Protein AF-A0A6A8SJU4-F1 (afdb_monomer)

Organism: NCBI:txid154288

Foldseek 3Di:
DDDPVLVVVLVVLLVVLVVLLVVLQVVLVVDPDPVSSVVSNVSSVVSVVSNVVSVVVVVD

Structure (mmCIF, N/CA/C/O backbone):
data_AF-A0A6A8SJU4-F1
#
_entry.id   AF-A0A6A8SJU4-F1
#
loop_
_atom_site.group_PDB
_atom_site.id
_atom_site.type_symbol
_atom_site.label_atom_id
_atom_site.label_alt_id
_atom_site.label_comp_id
_atom_site.label_asym_id
_atom_site.label_entity_id
_atom_site.label_seq_id
_atom_site.pdbx_PDB_ins_code
_atom_site.Cartn_x
_atom_site.Cartn_y
_atom_site.Cartn_z
_atom_site.occupancy
_atom_site.B_iso_or_equiv
_atom_site.auth_seq_id
_atom_site.auth_comp_id
_atom_site.auth_asym_id
_atom_site.auth_atom_id
_atom_site.pdbx_PDB_model_num
ATOM 1 N N . MET A 1 1 ? 10.670 3.209 -24.212 1.00 73.62 1 MET A N 1
ATOM 2 C CA . MET A 1 1 ? 10.850 1.885 -23.579 1.00 73.62 1 MET A CA 1
ATOM 3 C C . MET A 1 1 ? 11.732 2.083 -22.358 1.00 73.62 1 MET A C 1
ATOM 5 O O . MET A 1 1 ? 12.804 2.656 -22.516 1.00 73.62 1 MET A O 1
ATOM 9 N N . MET A 1 2 ? 11.266 1.700 -21.169 1.00 87.44 2 MET A N 1
ATOM 10 C CA . MET A 1 2 ? 12.073 1.767 -19.944 1.00 87.44 2 MET A CA 1
ATOM 11 C C . MET A 1 2 ? 13.219 0.757 -19.986 1.00 87.44 2 MET A C 1
ATOM 13 O O . MET A 1 2 ? 13.098 -0.315 -20.583 1.00 87.44 2 MET A O 1
ATOM 17 N N . SER A 1 3 ? 14.324 1.087 -19.330 1.00 94.69 3 SER A N 1
ATOM 18 C CA . SER A 1 3 ? 15.422 0.154 -19.105 1.00 94.69 3 SER A CA 1
ATOM 19 C C . SER A 1 3 ? 15.025 -0.950 -18.112 1.00 94.69 3 SER A C 1
ATOM 21 O O . SER A 1 3 ? 14.134 -0.756 -17.279 1.00 94.69 3 SER A O 1
ATOM 23 N N . PRO A 1 4 ? 15.732 -2.096 -18.111 1.00 94.50 4 PRO A N 1
ATOM 24 C CA . PRO A 1 4 ? 15.487 -3.160 -17.137 1.00 94.50 4 PRO A CA 1
ATOM 25 C C . PRO A 1 4 ? 15.591 -2.701 -15.674 1.00 94.50 4 PRO A C 1
ATOM 27 O O . PRO A 1 4 ? 14.865 -3.200 -14.821 1.00 94.50 4 PRO A O 1
ATOM 30 N N . LYS A 1 5 ? 16.474 -1.735 -15.376 1.00 94.81 5 LYS A N 1
ATOM 31 C CA . LYS A 1 5 ? 16.632 -1.186 -14.020 1.00 94.81 5 LYS A CA 1
ATOM 32 C C . LYS A 1 5 ? 15.446 -0.315 -13.615 1.00 94.81 5 LYS A C 1
ATOM 34 O O . LYS A 1 5 ? 14.971 -0.433 -12.494 1.00 94.81 5 LYS A O 1
ATOM 39 N N . GLU A 1 6 ? 14.957 0.533 -14.517 1.00 95.31 6 GLU A N 1
ATOM 40 C CA . GLU A 1 6 ? 13.765 1.354 -14.265 1.00 95.31 6 GLU A CA 1
ATOM 41 C C . GLU A 1 6 ? 12.528 0.477 -14.052 1.00 95.31 6 GLU A C 1
ATOM 43 O O . GLU A 1 6 ? 11.766 0.719 -13.118 1.00 95.31 6 GLU A O 1
ATOM 48 N N . LEU A 1 7 ? 12.379 -0.591 -14.843 1.00 95.69 7 LEU A N 1
ATOM 49 C CA . LEU A 1 7 ? 11.302 -1.562 -14.659 1.00 95.69 7 LEU A CA 1
ATOM 50 C C . LEU A 1 7 ? 11.380 -2.250 -13.287 1.00 95.69 7 LEU A C 1
ATOM 52 O O . LEU A 1 7 ? 10.356 -2.374 -12.617 1.00 95.69 7 LEU A O 1
ATOM 56 N N . LEU A 1 8 ? 12.581 -2.653 -12.853 1.00 96.69 8 LEU A N 1
ATOM 57 C CA . LEU A 1 8 ? 12.797 -3.246 -11.529 1.00 96.69 8 LEU A CA 1
ATOM 58 C C . LEU A 1 8 ? 12.399 -2.275 -10.408 1.00 96.69 8 LEU A C 1
ATOM 60 O O . LEU A 1 8 ? 11.640 -2.650 -9.521 1.00 96.69 8 LEU A O 1
ATOM 64 N N . TYR A 1 9 ? 12.828 -1.010 -10.480 1.00 96.75 9 TYR A N 1
ATOM 65 C CA . TYR A 1 9 ? 12.464 -0.014 -9.467 1.00 96.75 9 TYR A CA 1
ATOM 66 C C . TYR A 1 9 ? 10.956 0.255 -9.405 1.00 96.75 9 TYR A C 1
ATOM 68 O O . TYR A 1 9 ? 10.419 0.451 -8.315 1.00 96.75 9 TYR A O 1
ATOM 76 N N . ILE A 1 10 ? 10.257 0.241 -10.545 1.00 96.81 10 ILE A N 1
ATOM 77 C CA . ILE A 1 10 ? 8.794 0.380 -10.567 1.00 96.81 10 ILE A CA 1
ATOM 78 C C . ILE A 1 10 ? 8.124 -0.846 -9.941 1.00 96.81 10 ILE A C 1
ATOM 80 O O . ILE A 1 10 ? 7.206 -0.686 -9.140 1.00 96.81 10 ILE A O 1
ATOM 84 N N . GLN A 1 11 ? 8.585 -2.059 -10.257 1.00 96.44 11 GLN A N 1
ATOM 85 C CA . GLN A 1 11 ? 8.060 -3.287 -9.650 1.00 96.44 11 GLN A CA 1
ATOM 86 C C . GLN A 1 11 ? 8.255 -3.299 -8.128 1.00 96.44 11 GLN A C 1
ATOM 88 O O . GLN A 1 11 ? 7.310 -3.605 -7.397 1.00 96.44 11 GLN A O 1
ATOM 93 N N . ASP A 1 12 ? 9.431 -2.892 -7.651 1.00 98.00 12 ASP A N 1
ATOM 94 C CA . ASP A 1 12 ? 9.718 -2.773 -6.220 1.00 98.00 12 ASP A CA 1
ATOM 95 C C . ASP A 1 12 ? 8.794 -1.740 -5.552 1.00 98.00 12 ASP A C 1
ATOM 97 O O . ASP A 1 12 ? 8.190 -2.012 -4.511 1.00 98.00 12 ASP A O 1
ATOM 101 N N . ALA A 1 13 ? 8.620 -0.565 -6.169 1.00 97.75 13 ALA A N 1
ATOM 102 C C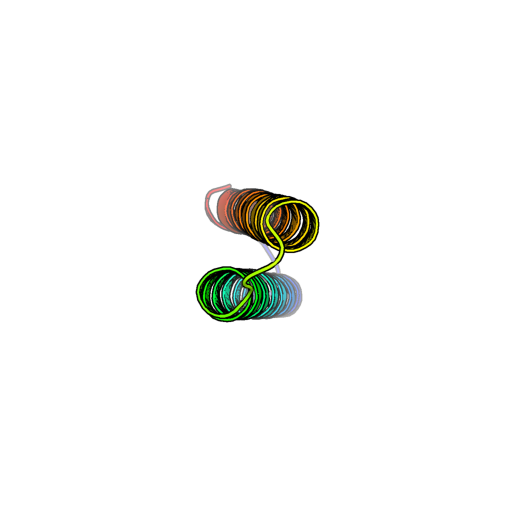A . ALA A 1 13 ? 7.735 0.481 -5.660 1.00 97.75 13 ALA A CA 1
ATOM 103 C C . ALA A 1 13 ? 6.266 0.025 -5.592 1.00 97.75 13 ALA A C 1
ATOM 105 O O . ALA A 1 13 ? 5.590 0.277 -4.590 1.00 97.75 13 ALA A O 1
ATOM 106 N N . LEU A 1 14 ? 5.788 -0.691 -6.614 1.00 98.38 14 LEU A N 1
ATOM 107 C CA . LEU A 1 14 ? 4.451 -1.293 -6.636 1.00 98.38 14 LEU A CA 1
ATOM 108 C C . LEU A 1 14 ? 4.279 -2.313 -5.505 1.00 98.38 14 LEU A C 1
ATOM 110 O O . LEU A 1 14 ? 3.286 -2.258 -4.774 1.00 98.38 14 LEU A O 1
ATOM 114 N N . GLY A 1 15 ? 5.258 -3.202 -5.315 1.00 98.00 15 GLY A N 1
ATOM 115 C CA . GLY A 1 15 ? 5.247 -4.187 -4.233 1.00 98.00 15 GLY A CA 1
ATOM 116 C C . GLY A 1 15 ? 5.201 -3.535 -2.849 1.00 98.00 15 GLY A C 1
ATOM 117 O O . GLY A 1 15 ? 4.396 -3.929 -2.000 1.00 98.00 15 GLY A O 1
ATOM 118 N N . HIS A 1 16 ? 6.002 -2.491 -2.625 1.00 98.25 16 HIS A N 1
ATOM 119 C CA . HIS A 1 16 ? 6.007 -1.742 -1.366 1.00 98.25 16 HIS A CA 1
ATOM 120 C C . HIS A 1 16 ? 4.685 -1.012 -1.103 1.00 98.25 16 HIS A C 1
ATOM 122 O O . HIS A 1 16 ? 4.155 -1.101 0.009 1.00 98.25 16 HIS A O 1
ATOM 128 N N . ALA A 1 17 ? 4.131 -0.325 -2.107 1.00 98.38 17 ALA A N 1
ATOM 129 C CA . ALA A 1 17 ? 2.863 0.390 -1.972 1.00 98.38 17 ALA A CA 1
ATOM 130 C C . ALA A 1 17 ? 1.710 -0.575 -1.648 1.00 98.38 17 ALA A C 1
ATOM 132 O O . ALA A 1 17 ? 0.958 -0.344 -0.698 1.00 98.38 17 ALA A O 1
ATOM 133 N N . GLN A 1 18 ? 1.628 -1.706 -2.358 1.00 98.50 18 GLN A N 1
ATOM 134 C CA . GLN A 1 18 ? 0.622 -2.740 -2.105 1.00 98.50 18 GLN A CA 1
ATOM 135 C C . GLN A 1 18 ? 0.777 -3.369 -0.711 1.00 98.50 18 GLN A C 1
ATOM 137 O O . GLN A 1 18 ? -0.210 -3.568 0.005 1.00 98.50 18 GLN A O 1
ATOM 142 N N . HIS A 1 19 ? 2.012 -3.672 -0.297 1.00 98.62 19 HIS A N 1
ATOM 143 C CA . HIS A 1 19 ? 2.276 -4.232 1.027 1.00 98.62 19 HIS A CA 1
ATOM 144 C C . HIS A 1 19 ? 1.849 -3.270 2.141 1.00 98.62 19 HIS A C 1
ATOM 146 O O . HIS A 1 19 ? 1.174 -3.680 3.090 1.00 98.62 19 HIS A O 1
ATOM 152 N N . MET A 1 20 ? 2.209 -1.990 2.015 1.00 98.50 20 MET A N 1
ATOM 153 C CA . MET A 1 20 ? 1.855 -0.969 2.997 1.00 98.50 20 MET A CA 1
ATOM 154 C C . MET A 1 20 ? 0.342 -0.738 3.048 1.00 98.50 20 MET A C 1
ATOM 156 O O . MET A 1 20 ? -0.220 -0.690 4.140 1.00 98.50 20 MET A O 1
ATOM 160 N N . GLU A 1 21 ? -0.339 -0.667 1.897 1.00 98.69 21 GLU A N 1
ATOM 161 C CA . GLU A 1 21 ? -1.804 -0.583 1.846 1.00 98.69 21 GLU A CA 1
ATOM 162 C C . GLU A 1 21 ? -2.446 -1.732 2.636 1.00 98.69 21 GLU A C 1
ATOM 164 O O . GLU A 1 21 ? -3.279 -1.494 3.516 1.00 98.69 21 GLU A O 1
ATOM 169 N N . LYS A 1 22 ? -2.023 -2.976 2.366 1.00 98.69 22 LYS A N 1
ATOM 170 C CA . LYS A 1 22 ? -2.531 -4.166 3.057 1.00 98.69 22 LYS A CA 1
ATOM 171 C C . LYS A 1 22 ? -2.305 -4.075 4.566 1.00 98.69 22 LYS A C 1
ATOM 173 O O . LYS A 1 22 ? -3.238 -4.314 5.331 1.00 98.69 22 LYS A O 1
ATOM 178 N N . LYS A 1 23 ? -1.104 -3.680 4.999 1.00 98.69 23 LYS A N 1
ATOM 179 C CA . LYS A 1 23 ? -0.775 -3.531 6.424 1.00 98.69 23 LYS A CA 1
ATOM 180 C C . LYS A 1 23 ? -1.603 -2.452 7.109 1.00 98.69 23 LYS A C 1
ATOM 182 O O . LYS A 1 23 ? -2.075 -2.672 8.222 1.00 98.69 23 LYS A O 1
ATOM 187 N N . CYS A 1 24 ? -1.834 -1.323 6.446 1.00 98.62 24 CYS A N 1
ATOM 188 C CA . CYS A 1 24 ? -2.709 -0.282 6.970 1.00 98.62 24 CYS A CA 1
ATOM 189 C C . CYS A 1 24 ? -4.155 -0.782 7.096 1.00 98.62 24 CYS A C 1
ATOM 191 O O . CYS A 1 24 ? -4.751 -0.611 8.154 1.00 98.62 24 CYS A O 1
ATOM 193 N N . ARG A 1 25 ? -4.707 -1.467 6.085 1.00 98.44 25 ARG A N 1
ATOM 194 C CA . ARG A 1 25 ? -6.067 -2.037 6.170 1.00 98.44 25 ARG A CA 1
ATOM 195 C C . ARG A 1 25 ? -6.198 -3.074 7.292 1.00 98.44 25 ARG A C 1
ATOM 197 O O . ARG A 1 25 ? -7.164 -3.030 8.050 1.00 98.44 25 ARG A O 1
ATOM 204 N N . GLU A 1 26 ? -5.217 -3.967 7.431 1.00 98.69 26 GLU A N 1
ATOM 205 C CA . GLU A 1 26 ? -5.152 -4.942 8.531 1.00 98.69 26 GLU A CA 1
ATOM 206 C C . GLU A 1 26 ? -5.123 -4.237 9.896 1.00 98.69 26 GLU A C 1
ATOM 208 O O . GLU A 1 26 ? -5.891 -4.595 10.787 1.00 98.69 26 GLU A O 1
ATOM 213 N N . CYS A 1 27 ? -4.290 -3.204 10.046 1.00 98.31 27 CYS A N 1
ATOM 214 C CA . CYS A 1 27 ? -4.187 -2.419 11.275 1.00 98.31 27 CYS A CA 1
ATOM 215 C C . CYS A 1 27 ? -5.501 -1.688 11.598 1.00 98.31 27 CYS A C 1
ATOM 217 O O . CYS A 1 27 ? -6.023 -1.832 12.699 1.00 98.31 27 CYS A O 1
ATOM 219 N N . ALA A 1 28 ? -6.094 -0.988 10.626 1.00 98.31 28 ALA A N 1
ATOM 220 C CA . ALA A 1 28 ? -7.375 -0.298 10.785 1.00 98.31 28 ALA A CA 1
ATOM 221 C C . ALA A 1 28 ? -8.498 -1.239 11.257 1.00 98.31 28 ALA A C 1
ATOM 223 O O . ALA A 1 28 ? -9.321 -0.845 12.080 1.00 98.31 28 ALA A O 1
ATOM 224 N N . SER A 1 29 ? -8.503 -2.498 10.800 1.00 97.94 29 SER A N 1
ATOM 225 C CA . SER A 1 29 ? -9.486 -3.502 11.236 1.00 97.94 29 SER A CA 1
ATOM 226 C C . SER A 1 29 ? -9.343 -3.940 12.701 1.00 97.94 29 SER A C 1
ATOM 228 O O . SER A 1 29 ? -10.290 -4.476 13.270 1.00 97.94 29 SER A O 1
ATOM 230 N N . GLN A 1 30 ? -8.178 -3.706 13.310 1.00 98.25 30 GLN A N 1
ATOM 231 C CA . GLN A 1 30 ? -7.855 -4.091 14.689 1.00 98.25 30 GLN A CA 1
ATOM 232 C C . GLN A 1 30 ? -7.908 -2.904 15.664 1.00 98.25 30 GLN A C 1
ATOM 234 O O . GLN A 1 30 ? -7.805 -3.096 16.875 1.00 98.25 30 GLN A O 1
ATOM 239 N N . LEU A 1 31 ? -8.065 -1.675 15.162 1.00 98.06 31 LEU A N 1
ATOM 240 C CA . LEU A 1 31 ? -8.137 -0.470 15.983 1.00 98.06 31 LEU A CA 1
ATOM 241 C C . LEU A 1 31 ? -9.560 -0.241 16.504 1.00 98.06 31 LEU A C 1
ATOM 243 O O . LEU A 1 31 ? -10.526 -0.257 15.746 1.00 98.06 31 LEU A O 1
ATOM 247 N N . SER A 1 32 ? -9.677 0.031 17.805 1.00 97.62 32 SER A N 1
ATOM 248 C CA . SER A 1 32 ? -10.949 0.416 18.440 1.00 97.62 32 SER A CA 1
ATOM 249 C C . SER A 1 32 ? -11.146 1.931 18.522 1.00 97.62 32 SER A C 1
ATOM 251 O O . SER A 1 32 ? -12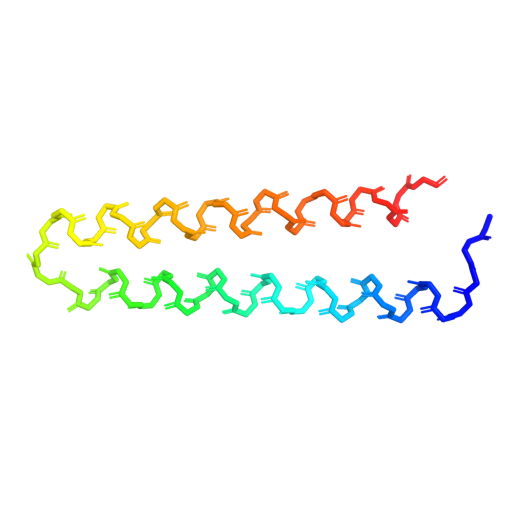.270 2.397 18.669 1.00 97.62 32 SER A O 1
ATOM 253 N N . ASN A 1 33 ? -10.061 2.710 18.463 1.00 98.38 33 ASN A N 1
ATOM 254 C CA . ASN A 1 33 ? -10.143 4.166 18.430 1.00 98.38 33 ASN A CA 1
ATOM 255 C C . ASN A 1 33 ? -10.475 4.627 17.004 1.00 98.38 33 ASN A C 1
ATOM 257 O O . ASN A 1 33 ? -9.705 4.370 16.077 1.00 98.38 33 ASN A O 1
ATOM 261 N N . GLU A 1 34 ? -11.606 5.313 16.847 1.00 97.62 34 GLU A N 1
ATOM 262 C CA . GLU A 1 34 ? -12.119 5.709 15.534 1.00 97.62 34 GLU A CA 1
ATOM 263 C C . GLU A 1 34 ? -11.207 6.727 14.830 1.00 97.62 34 GLU A C 1
ATOM 265 O O . GLU A 1 34 ? -10.930 6.570 13.645 1.00 97.62 34 GLU A O 1
ATOM 270 N N . ASP A 1 35 ? -10.644 7.706 15.544 1.00 98.31 35 ASP A N 1
ATOM 271 C CA . ASP A 1 35 ? -9.739 8.698 14.943 1.00 98.31 35 ASP A CA 1
ATOM 272 C C . ASP A 1 35 ? -8.468 8.045 14.382 1.00 98.31 35 ASP A C 1
ATOM 274 O O . ASP A 1 35 ? -8.031 8.352 13.267 1.00 98.31 35 ASP A O 1
ATOM 278 N N . LEU A 1 36 ? -7.890 7.096 15.127 1.00 98.31 36 LEU A N 1
ATOM 279 C CA . LEU A 1 36 ? -6.732 6.325 14.674 1.00 98.31 36 LEU A CA 1
ATOM 280 C C . LEU A 1 36 ? -7.089 5.424 13.491 1.00 98.31 36 LEU A C 1
ATOM 282 O O . LEU A 1 36 ? -6.313 5.340 12.537 1.00 98.31 36 LEU A O 1
ATOM 286 N N . LYS A 1 37 ? -8.262 4.787 13.510 1.00 98.56 37 LYS A N 1
ATOM 287 C CA . LYS A 1 37 ? -8.742 3.978 12.387 1.00 98.56 37 LYS A CA 1
ATOM 288 C C . LYS A 1 37 ? -8.877 4.822 11.119 1.00 98.56 37 LYS A C 1
ATOM 290 O O . LYS A 1 37 ? -8.308 4.461 10.090 1.00 98.56 37 LYS A O 1
ATOM 295 N N . GLN A 1 38 ? -9.532 5.979 11.210 1.00 98.38 38 GLN A N 1
ATOM 296 C CA . GLN A 1 38 ? -9.693 6.911 10.091 1.00 98.38 38 GLN A CA 1
ATOM 297 C C . GLN A 1 38 ? -8.346 7.425 9.568 1.00 98.38 38 GLN A C 1
ATOM 299 O O . GLN A 1 38 ? -8.151 7.554 8.356 1.00 98.38 38 GLN A O 1
ATOM 304 N N . LEU A 1 39 ? -7.386 7.698 10.456 1.00 98.56 39 LEU A N 1
ATOM 305 C CA . LEU A 1 39 ? -6.029 8.069 10.056 1.00 98.56 39 LEU A CA 1
ATOM 306 C C . LEU A 1 39 ? -5.355 6.947 9.253 1.00 98.56 39 LEU A C 1
ATOM 308 O O . LEU A 1 39 ? -4.807 7.205 8.179 1.00 98.56 39 LEU A O 1
ATOM 312 N N . VAL A 1 40 ? -5.407 5.709 9.745 1.00 98.38 40 VAL A N 1
ATOM 313 C CA . VAL A 1 40 ? -4.773 4.564 9.080 1.00 98.38 40 VAL A CA 1
ATOM 314 C C . VAL A 1 40 ? -5.464 4.232 7.752 1.00 98.38 40 VAL A C 1
ATOM 316 O O . VAL A 1 40 ? -4.775 3.936 6.772 1.00 98.38 40 VAL A O 1
ATOM 319 N N . GLU A 1 41 ? -6.788 4.366 7.656 1.00 98.50 41 GLU A N 1
ATOM 320 C CA . GLU A 1 41 ? -7.511 4.227 6.384 1.00 98.50 41 GLU A CA 1
ATOM 321 C C . GLU A 1 41 ? -7.106 5.302 5.363 1.00 98.50 41 GLU A C 1
ATOM 323 O O . GLU A 1 41 ? -6.888 4.990 4.189 1.00 98.50 41 GLU A O 1
ATOM 328 N N . LYS A 1 42 ? -6.904 6.556 5.791 1.00 98.69 42 LYS A N 1
ATOM 329 C CA . LYS A 1 42 ? -6.368 7.613 4.912 1.00 98.69 42 LYS A CA 1
ATOM 330 C C . LYS A 1 42 ? -4.971 7.272 4.395 1.00 98.69 42 LYS A C 1
ATOM 332 O O . LYS A 1 42 ? -4.681 7.521 3.223 1.00 98.69 42 LYS A O 1
ATOM 337 N N . ILE A 1 43 ? -4.117 6.680 5.232 1.00 98.50 43 ILE A N 1
ATOM 338 C CA . ILE A 1 43 ? -2.787 6.222 4.807 1.00 98.50 43 ILE A CA 1
ATOM 339 C C . ILE A 1 43 ? -2.920 5.088 3.785 1.00 98.50 43 ILE A C 1
ATOM 341 O O . ILE A 1 43 ? -2.268 5.157 2.744 1.00 98.50 43 ILE A O 1
ATOM 345 N N . ALA A 1 44 ? -3.795 4.102 4.016 1.00 98.69 44 ALA A N 1
ATOM 346 C CA . ALA A 1 44 ? -4.053 3.027 3.053 1.00 98.69 44 ALA A CA 1
ATOM 347 C C . ALA A 1 44 ? -4.490 3.583 1.687 1.00 98.69 44 ALA A C 1
ATOM 349 O O . ALA A 1 44 ? -3.925 3.221 0.656 1.00 98.69 44 ALA A O 1
ATOM 350 N N . ASN A 1 45 ? -5.425 4.538 1.677 1.00 98.62 45 ASN A N 1
ATOM 351 C CA . ASN A 1 45 ? -5.883 5.186 0.447 1.00 98.62 45 ASN A CA 1
ATOM 352 C C . ASN A 1 45 ? -4.750 5.932 -0.274 1.00 98.62 45 ASN A C 1
ATOM 354 O O 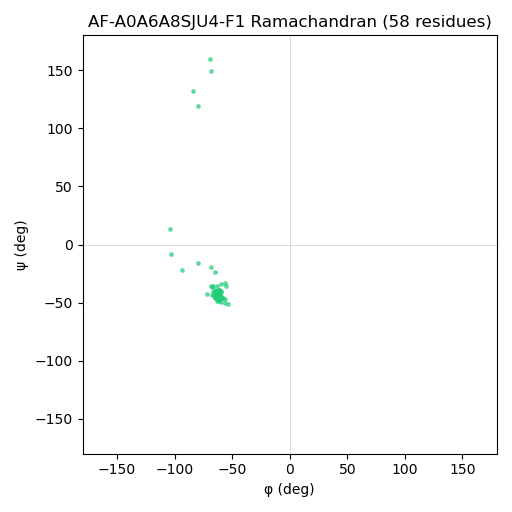. ASN A 1 45 ? -4.637 5.842 -1.495 1.00 98.62 45 ASN A O 1
ATOM 358 N N . LYS A 1 46 ? -3.862 6.608 0.467 1.00 98.62 46 LYS A N 1
ATOM 359 C CA . LYS A 1 46 ? -2.676 7.249 -0.117 1.00 98.62 46 LYS A CA 1
ATOM 360 C C . LYS A 1 46 ? -1.725 6.229 -0.753 1.00 98.62 46 LYS A C 1
ATOM 362 O O . LYS A 1 46 ? -1.215 6.491 -1.837 1.00 98.62 46 LYS A O 1
ATOM 367 N N . GLN A 1 47 ? -1.499 5.078 -0.116 1.00 98.62 47 GLN A N 1
ATOM 368 C CA . GLN A 1 47 ? -0.656 4.020 -0.691 1.00 98.62 47 GLN A CA 1
ATOM 369 C C . GLN A 1 47 ? -1.264 3.439 -1.968 1.00 98.62 47 GLN A C 1
ATOM 371 O O . GLN A 1 47 ? -0.544 3.237 -2.942 1.00 98.62 47 GLN A O 1
ATOM 376 N N . LYS A 1 48 ? -2.591 3.271 -2.008 1.00 98.50 48 LYS A N 1
ATOM 377 C CA . LYS A 1 48 ? -3.300 2.889 -3.232 1.00 98.50 48 LYS A CA 1
ATOM 378 C C . LYS A 1 48 ? -3.112 3.916 -4.356 1.00 98.50 48 LYS A C 1
ATOM 380 O O . LYS A 1 48 ? -2.776 3.532 -5.467 1.00 98.50 48 LYS A O 1
ATOM 385 N N . MET A 1 49 ? -3.242 5.213 -4.067 1.00 98.38 49 MET A N 1
ATOM 386 C CA . MET A 1 49 ? -2.990 6.262 -5.068 1.00 98.38 49 MET A CA 1
ATOM 387 C C . MET A 1 49 ? -1.553 6.221 -5.608 1.00 98.38 49 MET A C 1
ATOM 389 O O . MET A 1 49 ? -1.343 6.396 -6.804 1.00 98.38 49 MET A O 1
ATOM 393 N N . ILE A 1 50 ? -0.565 5.985 -4.738 1.00 98.25 50 ILE A N 1
ATOM 394 C CA . ILE A 1 50 ? 0.843 5.840 -5.140 1.00 98.25 50 ILE A CA 1
ATOM 395 C C . ILE A 1 50 ? 1.024 4.606 -6.032 1.00 98.25 50 ILE A C 1
ATOM 397 O O . ILE A 1 50 ? 1.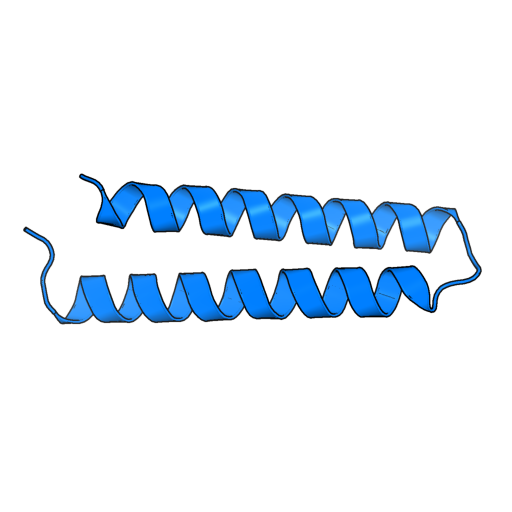688 4.694 -7.063 1.00 98.25 50 ILE A O 1
ATOM 401 N N . PHE A 1 51 ? 0.409 3.476 -5.671 1.00 98.38 51 PHE A N 1
ATOM 402 C CA . PHE A 1 51 ? 0.406 2.277 -6.508 1.00 98.38 51 PHE A CA 1
ATOM 403 C C . PHE A 1 51 ? -0.153 2.582 -7.901 1.00 98.38 51 PHE A C 1
ATOM 405 O O . PHE A 1 51 ? 0.507 2.294 -8.895 1.00 98.38 51 PHE A O 1
ATOM 412 N N . ASP A 1 52 ? -1.323 3.221 -7.976 1.00 98.00 52 ASP A N 1
ATOM 413 C CA . ASP A 1 52 ? -1.974 3.556 -9.245 1.00 98.00 52 ASP A CA 1
ATOM 414 C C . ASP A 1 52 ? -1.083 4.464 -10.113 1.00 98.00 52 ASP A C 1
ATOM 416 O O . ASP A 1 52 ? -0.972 4.246 -11.320 1.00 98.00 52 ASP A O 1
ATOM 420 N N . GLN A 1 53 ? -0.385 5.432 -9.506 1.00 97.25 53 GLN A N 1
ATOM 421 C CA . GLN A 1 53 ? 0.578 6.296 -10.202 1.00 97.25 53 GLN A CA 1
ATOM 422 C C . GLN A 1 53 ? 1.750 5.504 -10.793 1.00 97.25 53 GLN A C 1
ATOM 424 O O . GLN A 1 53 ? 2.071 5.684 -11.966 1.00 97.25 53 GLN A O 1
ATOM 429 N N . PHE A 1 54 ? 2.372 4.605 -10.024 1.00 97.00 54 PHE A N 1
ATOM 430 C CA . PHE A 1 54 ? 3.449 3.754 -10.545 1.00 97.00 54 PHE A CA 1
ATOM 431 C C . PHE A 1 54 ? 2.944 2.769 -11.603 1.00 97.00 54 PHE A C 1
ATOM 433 O O . PHE A 1 54 ? 3.640 2.505 -12.581 1.00 97.00 54 PHE A O 1
ATOM 440 N N . TYR A 1 55 ? 1.726 2.254 -11.443 1.00 96.62 55 TYR A N 1
ATOM 441 C CA . TYR A 1 55 ? 1.136 1.300 -12.375 1.00 96.62 55 TYR A CA 1
ATOM 442 C C . TYR A 1 55 ? 0.823 1.954 -13.724 1.00 96.62 55 TYR A C 1
ATOM 444 O O . TYR A 1 55 ? 1.012 1.340 -14.772 1.00 96.62 55 TYR A O 1
ATOM 452 N N . GLN A 1 56 ? 0.412 3.225 -13.723 1.00 96.38 56 GLN A N 1
ATOM 453 C CA . GLN A 1 56 ? 0.225 4.004 -14.948 1.00 96.38 56 GLN A CA 1
ATOM 454 C C . GLN A 1 56 ? 1.513 4.132 -15.766 1.00 96.38 56 GLN A C 1
ATOM 456 O O . GLN A 1 56 ? 1.437 4.096 -16.991 1.00 96.38 56 GLN A O 1
ATOM 461 N N . LEU A 1 57 ? 2.683 4.211 -15.123 1.00 94.69 57 LEU A N 1
ATOM 462 C CA . LEU A 1 57 ? 3.971 4.295 -15.821 1.00 94.69 57 LEU A CA 1
ATOM 463 C C . LEU A 1 57 ? 4.296 3.029 -16.631 1.00 94.69 57 LEU A C 1
ATOM 465 O O . LEU A 1 57 ? 5.051 3.1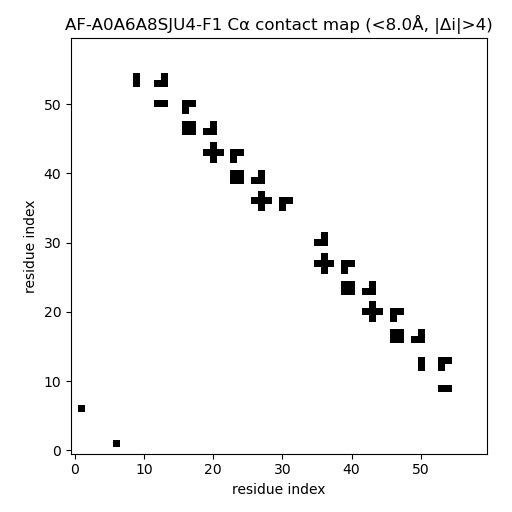05 -17.593 1.00 94.69 57 LEU A O 1
ATOM 469 N N . LEU A 1 58 ? 3.721 1.874 -16.275 1.00 91.19 58 LEU A N 1
ATOM 470 C CA . LEU A 1 58 ? 3.884 0.622 -17.028 1.00 91.19 58 LEU A CA 1
ATOM 471 C C . LEU A 1 58 ? 2.992 0.541 -18.273 1.00 91.19 58 LEU A C 1
ATOM 473 O O . LEU A 1 58 ? 3.220 -0.312 -19.127 1.00 91.19 58 LEU A O 1
ATOM 4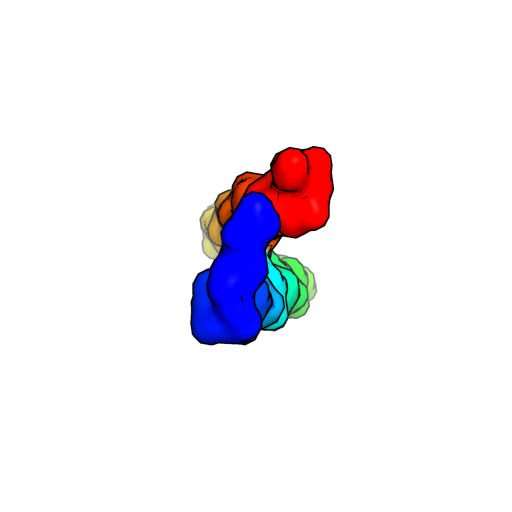77 N N . ASN A 1 59 ? 1.972 1.398 -18.359 1.00 79.69 59 ASN A N 1
ATOM 478 C CA . ASN A 1 59 ? 0.999 1.433 -19.451 1.00 79.69 59 ASN A CA 1
ATOM 479 C C . ASN A 1 59 ? 1.257 2.598 -20.433 1.00 79.69 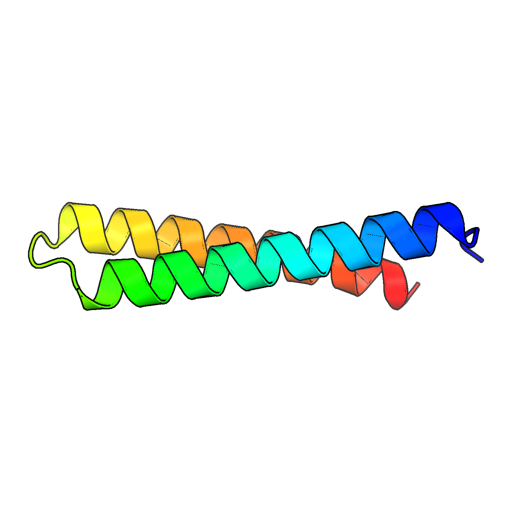59 ASN A C 1
ATOM 481 O O . ASN A 1 59 ? 0.379 2.922 -21.235 1.00 79.69 59 ASN A O 1
ATOM 485 N N . GLN A 1 60 ? 2.430 3.235 -20.344 1.00 67.12 60 GLN A N 1
ATOM 486 C CA . GLN A 1 60 ? 2.935 4.273 -21.254 1.00 67.12 60 GLN A CA 1
ATOM 487 C C . GLN A 1 60 ? 3.958 3.689 -22.232 1.00 67.12 60 GLN A C 1
ATOM 489 O O . GLN A 1 60 ? 3.935 4.106 -23.410 1.00 67.12 60 GLN A O 1
#

Radius of gyration: 14.12 Å; Cα contacts (8 Å, |Δi|>4): 41; chains: 1; bounding box: 29×14×42 Å

Sequence (60 aa):
MMSPKELLYIQDALGHAQHMEKKCRECASQLSNEDLKQLVEKIANKQKMIFDQFYQLLNQ

Mean predicted aligned error: 2.75 Å

Secondary structure (DSSP, 8-state):
---HHHHHHHHHHHHHHHHHHHHHHHHHHH---HHHHHHHHHHHHHHHHHHHHHHHHTT-

Nearest PDB structures (foldseek):
  4fzs-assembly1_A  TM=9.592E-01  e=2.504E+00  Homo sapiens
  5l89-assembly3_Z  TM=9.787E-01  e=5.816E+00  Rhodospirillum rubrum
  5l8f-assembly1_C  TM=8.783E-01  e=4.487E+00  Rhodospirillum rubrum ATCC 11170
  5l8b-assembly2_Q  TM=8.762E-01  e=7.065E+00  Rhodospirillum rubrum
  5l89-assembly1_A  TM=8.726E-01  e=9.156E+00  Rhodospirillum rubrum

pLDDT: mean 96.26, std 5.68, range [67.12, 98.69]

Solvent-accessible surface area (backbone atoms only — not comparable to full-atom values): 3224 Å² total; per-residue (Å²): 134,80,52,77,66,57,51,49,53,45,53,52,50,38,52,51,23,53,50,48,21,51,52,26,50,56,49,31,74,72,48,84,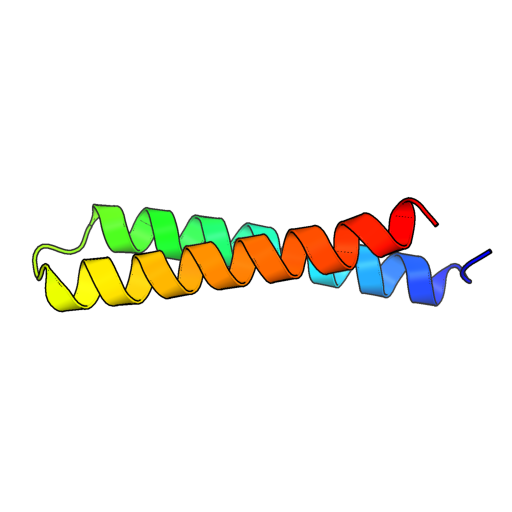53,63,70,61,21,54,51,32,45,53,51,19,52,50,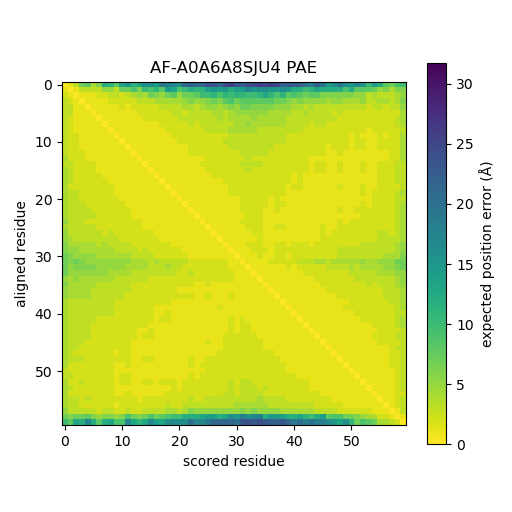25,49,53,53,26,53,56,53,54,51,65,77,76,110